Protein AF-Q16TH9-F1 (afdb_monomer_lite)

Foldseek 3Di:
DDDDDDDDDDDDDDDDDDDDDDDDDDDDDPDDCPQFLALVVLLVVLVCLQCVQAVLVVDPQPLLSVLLVVLCVPQASVLLSVLSSVGSDNVLQVVLCPCVSVQNNVLNVVLVVQLVVQVVDPPGDSNNSNDDPCSSVSSNVSSVSSSVSSVVSVVVVD

Structure (mmCIF, N/CA/C/O backbone):
data_AF-Q16TH9-F1
#
_entry.id   AF-Q16TH9-F1
#
loop_
_atom_site.group_PDB
_atom_site.id
_atom_site.type_symbol
_atom_site.label_atom_id
_atom_site.label_alt_id
_atom_site.label_comp_id
_atom_site.label_asym_id
_atom_site.label_entity_id
_atom_site.label_seq_id
_atom_site.pdbx_PDB_ins_code
_atom_site.Cartn_x
_atom_site.Cartn_y
_atom_site.Cartn_z
_atom_site.occupancy
_atom_site.B_iso_or_equiv
_atom_site.auth_seq_id
_atom_site.auth_comp_id
_atom_site.auth_asym_id
_atom_site.auth_atom_id
_atom_site.pdbx_PDB_model_num
ATOM 1 N N . MET A 1 1 ? 8.046 -56.139 -30.199 1.00 38.50 1 MET A N 1
ATOM 2 C CA . MET A 1 1 ? 8.907 -56.640 -29.102 1.00 38.50 1 MET A CA 1
ATOM 3 C C . MET A 1 1 ? 9.683 -55.427 -28.609 1.00 38.50 1 MET A C 1
ATOM 5 O O . MET A 1 1 ? 10.342 -54.821 -29.430 1.00 38.50 1 MET A O 1
ATOM 9 N N . ILE A 1 2 ? 9.534 -54.895 -27.402 1.00 40.72 2 ILE A N 1
ATOM 10 C CA . ILE A 1 2 ? 9.359 -55.510 -26.084 1.00 40.72 2 ILE A CA 1
ATOM 11 C C . ILE A 1 2 ? 8.095 -54.964 -25.410 1.00 40.72 2 ILE A C 1
ATOM 13 O O . ILE A 1 2 ? 7.789 -53.778 -25.476 1.00 40.72 2 ILE A O 1
ATOM 17 N N . VAL A 1 3 ? 7.368 -55.887 -24.792 1.00 34.59 3 VAL A N 1
ATOM 18 C CA . VAL A 1 3 ? 6.235 -55.664 -23.900 1.00 34.59 3 VAL A CA 1
ATOM 19 C C . VAL A 1 3 ? 6.816 -55.547 -22.493 1.00 34.59 3 VAL A C 1
ATOM 21 O O . VAL A 1 3 ? 7.505 -56.466 -22.060 1.00 34.59 3 VAL A O 1
ATOM 24 N N . VAL A 1 4 ? 6.537 -54.457 -21.779 1.00 44.91 4 VAL A N 1
ATOM 25 C CA . VAL A 1 4 ? 6.655 -54.429 -20.314 1.00 44.91 4 VAL A CA 1
ATOM 26 C C . VAL A 1 4 ? 5.263 -54.156 -19.763 1.00 44.91 4 VAL A C 1
ATOM 28 O O . VAL A 1 4 ? 4.810 -53.023 -19.643 1.00 44.91 4 VAL A O 1
ATOM 31 N N . VAL A 1 5 ? 4.562 -55.258 -19.526 1.00 43.78 5 VAL A N 1
ATOM 32 C CA . VAL A 1 5 ? 3.464 -55.378 -18.565 1.00 43.78 5 VAL A CA 1
ATOM 33 C C . VAL A 1 5 ? 4.105 -55.744 -17.226 1.00 43.78 5 VAL A C 1
ATOM 35 O O . VAL A 1 5 ? 5.133 -56.415 -17.257 1.00 43.78 5 VAL A O 1
ATOM 38 N N . LEU A 1 6 ? 3.484 -55.314 -16.117 1.00 42.53 6 LEU A N 1
ATOM 39 C CA . LEU A 1 6 ? 3.521 -55.825 -14.724 1.00 42.53 6 LEU A CA 1
ATOM 40 C C . LEU A 1 6 ? 3.507 -54.610 -13.764 1.00 42.53 6 LEU A C 1
ATOM 42 O O . LEU A 1 6 ? 4.314 -53.707 -13.934 1.00 42.53 6 LEU A O 1
ATOM 46 N N . THR A 1 7 ? 2.672 -54.454 -12.736 1.00 42.41 7 THR A N 1
ATOM 47 C CA . THR A 1 7 ? 1.488 -55.159 -12.218 1.00 42.41 7 THR A CA 1
ATOM 48 C C . THR A 1 7 ? 0.840 -54.200 -11.204 1.00 42.41 7 THR A C 1
ATOM 50 O O . THR A 1 7 ? 1.538 -53.428 -10.550 1.00 42.41 7 THR A O 1
ATOM 53 N N . LYS A 1 8 ? -0.488 -54.256 -11.052 1.00 40.69 8 LYS A N 1
ATOM 54 C CA . LYS A 1 8 ? -1.237 -53.713 -9.901 1.00 40.69 8 LYS A CA 1
ATOM 55 C C . LYS A 1 8 ? -0.731 -54.300 -8.570 1.00 40.69 8 LYS A C 1
ATOM 57 O O . LYS A 1 8 ? -0.232 -55.418 -8.585 1.00 40.69 8 LYS A O 1
ATOM 62 N N . VAL A 1 9 ? -1.013 -53.628 -7.446 1.00 39.06 9 VAL A N 1
ATOM 63 C CA . VAL A 1 9 ? -1.810 -54.157 -6.308 1.00 39.06 9 VAL A CA 1
ATOM 64 C C . VAL A 1 9 ? -2.024 -53.048 -5.256 1.00 39.06 9 VAL A C 1
ATOM 66 O O . VAL A 1 9 ? -1.120 -52.272 -4.960 1.00 39.06 9 VAL A O 1
ATOM 69 N N . ALA A 1 10 ? -3.269 -52.959 -4.779 1.00 35.88 10 ALA A N 1
ATOM 70 C CA . ALA A 1 10 ? -3.779 -52.127 -3.683 1.00 35.88 10 ALA A CA 1
ATOM 71 C C . ALA A 1 10 ? -3.408 -52.771 -2.311 1.00 35.88 10 ALA A C 1
ATOM 73 O O . ALA A 1 10 ? -2.876 -53.869 -2.311 1.00 35.88 10 ALA A O 1
ATOM 74 N N . GLU A 1 11 ? -3.556 -52.233 -1.096 1.00 37.28 11 GLU A N 1
ATOM 75 C CA . GLU A 1 11 ? -4.718 -51.650 -0.409 1.00 37.28 11 GLU A CA 1
ATOM 76 C C . GLU A 1 11 ? -4.320 -51.431 1.089 1.00 37.28 11 GLU A C 1
ATOM 78 O O . GLU A 1 11 ? -3.543 -52.228 1.613 1.00 37.28 11 GLU A O 1
ATOM 83 N N . THR A 1 12 ? -4.908 -50.411 1.750 1.00 32.38 12 THR A N 1
ATOM 84 C CA . THR A 1 12 ? -5.371 -50.350 3.180 1.00 32.38 12 THR A CA 1
ATOM 85 C C . THR A 1 12 ? -4.291 -50.327 4.305 1.00 32.38 12 THR A C 1
ATOM 87 O O . THR A 1 12 ? -3.344 -51.094 4.293 1.00 32.38 12 THR A O 1
ATOM 90 N N . THR A 1 13 ? -4.302 -49.490 5.363 1.00 32.00 13 THR A N 1
ATOM 91 C CA . THR A 1 13 ? -5.391 -49.136 6.303 1.00 32.00 13 THR A CA 1
ATOM 92 C C . THR A 1 13 ? -4.978 -47.950 7.215 1.00 32.00 13 THR A C 1
ATOM 94 O O . THR A 1 13 ? -3.933 -47.998 7.854 1.00 32.00 13 THR A O 1
ATOM 97 N N . THR A 1 14 ? -5.812 -46.904 7.226 1.00 30.89 14 THR A N 1
ATOM 98 C CA . THR A 1 14 ? -6.442 -46.177 8.360 1.00 30.89 14 THR A CA 1
ATOM 99 C C . THR A 1 14 ? -5.646 -45.728 9.604 1.00 30.89 14 THR A C 1
ATOM 101 O O . THR A 1 14 ? -5.132 -46.540 10.363 1.00 30.89 14 THR A O 1
ATOM 104 N N . ASN A 1 15 ? -5.743 -44.425 9.917 1.00 36.44 15 ASN A N 1
ATOM 105 C CA . ASN A 1 15 ? -6.281 -43.965 11.205 1.00 36.44 15 ASN A CA 1
ATOM 106 C C . ASN A 1 15 ? -7.042 -42.632 11.047 1.00 36.44 15 ASN A C 1
ATOM 108 O O . ASN A 1 15 ? -6.623 -41.726 10.332 1.00 36.44 15 ASN A O 1
ATOM 112 N N . GLU A 1 16 ? -8.208 -42.613 11.685 1.00 36.53 16 GLU A N 1
ATOM 113 C CA . GLU A 1 16 ? -9.330 -41.667 11.669 1.00 36.53 16 GLU A CA 1
ATOM 114 C C . GLU A 1 16 ? -8.912 -40.285 12.241 1.00 36.53 16 GLU A C 1
ATOM 116 O O . GLU A 1 16 ? -7.955 -40.198 13.002 1.00 36.53 16 GLU A O 1
ATOM 121 N N . ALA A 1 17 ? -9.522 -39.137 11.919 1.00 34.69 17 ALA A N 1
ATOM 122 C CA . ALA A 1 17 ? -10.918 -38.829 12.192 1.00 34.69 17 ALA A CA 1
ATOM 123 C C . ALA A 1 17 ? -11.397 -37.519 11.505 1.00 34.69 17 ALA A C 1
ATOM 125 O O . ALA A 1 17 ? -10.732 -36.487 11.555 1.00 34.69 17 ALA A O 1
ATOM 126 N N . THR A 1 18 ? -12.617 -37.606 10.964 1.00 33.09 18 THR A N 1
ATOM 127 C CA . THR A 1 18 ? -13.699 -36.597 10.972 1.00 33.09 18 THR A CA 1
ATOM 128 C C . THR A 1 18 ? -13.608 -35.340 10.092 1.00 33.09 18 THR A C 1
ATOM 130 O O . THR A 1 18 ? -12.947 -34.364 10.432 1.00 33.09 18 THR A O 1
ATOM 133 N N . GLY A 1 19 ? -14.479 -35.295 9.071 1.00 29.48 19 GLY A N 1
ATOM 134 C CA . GLY A 1 19 ? -15.199 -34.062 8.717 1.00 29.48 19 GLY A CA 1
ATOM 135 C C . GLY A 1 19 ? -15.320 -33.732 7.229 1.00 29.48 19 GLY A C 1
ATOM 136 O O . GLY A 1 19 ? -14.673 -32.808 6.752 1.00 29.48 19 GLY A O 1
ATOM 137 N N . GLU A 1 20 ? -16.191 -34.448 6.519 1.00 34.28 20 GLU A N 1
ATOM 138 C CA . GLU A 1 20 ? -16.837 -34.021 5.266 1.00 34.28 20 GLU A CA 1
ATOM 139 C C . GLU A 1 20 ? -17.411 -32.600 5.382 1.00 34.28 20 GLU A C 1
ATOM 141 O O . GLU A 1 20 ? -18.148 -32.385 6.335 1.00 34.28 20 GLU A O 1
ATOM 146 N N . ILE A 1 21 ? -17.163 -31.696 4.411 1.00 35.25 21 ILE A N 1
ATOM 147 C CA . ILE A 1 21 ? -18.199 -30.795 3.849 1.00 35.25 21 ILE A CA 1
ATOM 148 C C . ILE A 1 21 ? -17.873 -30.433 2.382 1.00 35.25 21 ILE A C 1
ATOM 150 O O . ILE A 1 21 ? -17.065 -29.558 2.077 1.00 35.25 21 ILE A O 1
ATOM 154 N N . THR A 1 22 ? -18.520 -31.169 1.483 1.00 27.47 22 THR A N 1
ATOM 155 C CA . THR A 1 22 ? -19.328 -30.728 0.331 1.00 27.47 22 THR A CA 1
ATOM 156 C C . THR A 1 22 ? -19.045 -29.356 -0.297 1.00 27.47 22 THR A C 1
ATOM 158 O O . THR A 1 22 ? -19.304 -28.297 0.271 1.00 27.47 22 THR A O 1
ATOM 161 N N . THR A 1 23 ? -18.634 -29.401 -1.567 1.00 38.88 23 THR A N 1
ATOM 162 C CA . THR A 1 23 ? -18.699 -28.279 -2.510 1.00 38.88 23 THR A CA 1
ATOM 163 C C . THR A 1 23 ? -20.153 -28.068 -2.933 1.00 38.88 23 THR A C 1
ATOM 165 O O . THR A 1 23 ? -20.703 -28.901 -3.648 1.00 38.88 23 THR A O 1
ATOM 168 N N . THR A 1 24 ? -20.756 -26.946 -2.539 1.00 30.48 24 THR A N 1
ATOM 169 C CA . THR A 1 24 ? -22.021 -26.474 -3.119 1.00 30.48 24 THR A CA 1
ATOM 170 C C . THR A 1 24 ? -21.819 -25.067 -3.656 1.00 30.48 24 THR A C 1
ATOM 172 O O . THR A 1 24 ? -21.541 -24.129 -2.912 1.00 30.48 24 THR A O 1
ATOM 175 N N . ALA A 1 25 ? -21.958 -24.938 -4.973 1.00 46.78 25 ALA A N 1
ATOM 176 C CA . ALA A 1 25 ? -22.148 -23.666 -5.642 1.00 46.78 25 ALA A CA 1
ATOM 177 C C . ALA A 1 25 ? -23.474 -23.051 -5.171 1.00 46.78 25 ALA A C 1
ATOM 179 O O . ALA A 1 25 ? -24.532 -23.649 -5.354 1.00 46.78 25 ALA A O 1
ATOM 180 N N . ALA A 1 26 ? -23.418 -21.855 -4.591 1.00 32.41 26 ALA A N 1
ATOM 181 C CA . ALA A 1 26 ? -24.591 -21.029 -4.349 1.00 32.41 26 ALA A CA 1
ATOM 182 C C . ALA A 1 26 ? -24.362 -19.668 -5.009 1.00 32.41 26 ALA A C 1
ATOM 184 O O . ALA A 1 26 ? -23.529 -18.869 -4.586 1.00 32.41 26 ALA A O 1
ATOM 185 N N . SER A 1 27 ? -25.084 -19.441 -6.105 1.00 42.34 27 SER A N 1
ATOM 186 C CA . SER A 1 27 ? -25.354 -18.104 -6.613 1.00 42.34 27 SER A CA 1
ATOM 187 C C . SER A 1 27 ? -26.217 -17.378 -5.588 1.00 42.34 27 SER A C 1
ATOM 189 O O . SER A 1 27 ? -27.354 -17.783 -5.370 1.00 42.34 27 SER A O 1
ATOM 191 N N . GLU A 1 28 ? -25.719 -16.296 -4.995 1.00 30.38 28 GLU A N 1
ATOM 192 C CA . GLU A 1 28 ? -26.539 -15.440 -4.138 1.00 30.38 28 GLU A CA 1
ATOM 193 C C . GLU A 1 28 ? -26.430 -13.972 -4.550 1.00 30.38 28 GLU A C 1
ATOM 195 O O . GLU A 1 28 ? -25.354 -13.398 -4.728 1.00 30.38 28 GLU A O 1
ATOM 200 N N . LYS A 1 29 ? -27.618 -13.402 -4.763 1.00 28.83 29 LYS A N 1
ATOM 201 C CA . LYS A 1 29 ? -27.895 -11.993 -5.032 1.00 28.83 29 LYS A CA 1
ATOM 202 C C . LYS A 1 29 ? -27.375 -11.104 -3.891 1.00 28.83 29 LYS A C 1
ATOM 204 O O . LYS A 1 29 ? -27.336 -11.543 -2.745 1.00 28.83 29 LYS A O 1
ATOM 209 N N . PRO A 1 30 ? -27.076 -9.822 -4.164 1.00 35.03 30 PRO A N 1
ATOM 210 C CA . PRO A 1 30 ? -26.699 -8.871 -3.131 1.00 35.03 30 PRO A CA 1
ATOM 211 C C . PRO A 1 30 ? -27.949 -8.453 -2.351 1.00 35.03 30 PRO A C 1
ATOM 213 O O . PRO A 1 30 ? -28.696 -7.568 -2.761 1.00 35.03 30 PRO A O 1
ATOM 216 N N . GLY A 1 31 ? -28.187 -9.116 -1.228 1.00 34.66 31 GLY A N 1
ATOM 217 C CA . GLY A 1 31 ? -29.251 -8.772 -0.303 1.00 34.66 31 GLY A CA 1
ATOM 218 C C . GLY A 1 31 ? -29.057 -9.512 1.006 1.00 34.66 31 GLY A C 1
ATOM 219 O O . GLY A 1 31 ? -29.388 -10.683 1.090 1.00 34.66 31 GLY A O 1
ATOM 220 N N . GLU A 1 32 ? -28.494 -8.788 1.977 1.00 27.02 32 GLU A N 1
ATOM 221 C CA . GLU A 1 32 ? -28.729 -8.865 3.426 1.00 27.02 32 GLU A CA 1
ATOM 222 C C . GLU A 1 32 ? -27.414 -8.847 4.218 1.00 27.02 32 GLU A C 1
ATOM 224 O O . GLU A 1 32 ? -26.682 -9.827 4.342 1.00 27.02 32 GLU A O 1
ATOM 229 N N . CYS A 1 33 ? -27.106 -7.670 4.767 1.00 35.41 33 CYS A N 1
ATOM 230 C CA . CYS A 1 33 ? -26.025 -7.438 5.719 1.00 35.41 33 CYS A CA 1
ATOM 231 C C . CYS A 1 33 ? -26.333 -8.114 7.070 1.00 35.41 33 CYS A C 1
ATOM 233 O O . CYS A 1 33 ? -26.463 -7.436 8.087 1.00 35.41 33 CYS A O 1
ATOM 235 N N . SER A 1 34 ? -26.411 -9.443 7.118 1.00 34.94 34 SER A N 1
ATOM 236 C CA . SER A 1 34 ? -26.385 -10.213 8.368 1.00 34.94 34 SER A CA 1
ATOM 237 C C . SER A 1 34 ? -24.926 -10.392 8.816 1.00 34.94 34 SER A C 1
ATOM 239 O O . SER A 1 34 ? -24.318 -11.460 8.779 1.00 34.94 34 SER A O 1
ATOM 241 N N . GLY A 1 35 ? -24.296 -9.268 9.165 1.00 42.06 35 GLY A N 1
ATOM 242 C CA . GLY A 1 35 ? -22.869 -9.201 9.459 1.00 42.06 35 GLY A CA 1
ATOM 243 C C . GLY A 1 35 ? -22.505 -9.956 10.734 1.00 42.06 35 GLY A C 1
ATOM 244 O O . GLY A 1 35 ? -22.566 -9.391 11.824 1.00 42.06 35 GLY A O 1
ATOM 245 N N . LYS A 1 36 ? -22.029 -11.200 10.611 1.00 44.94 36 LYS A N 1
ATOM 246 C CA . LYS A 1 36 ? -21.189 -11.793 11.657 1.00 44.94 36 LYS A CA 1
ATOM 247 C C . LYS A 1 36 ? -19.997 -10.859 11.861 1.00 44.94 36 LYS A C 1
ATOM 249 O O . LYS A 1 36 ? -19.265 -10.566 10.916 1.00 44.94 36 LYS A O 1
ATOM 254 N N . HIS A 1 37 ? -19.840 -10.366 13.085 1.00 59.22 37 HIS A N 1
ATOM 255 C CA . HIS A 1 37 ? -18.656 -9.645 13.533 1.00 59.22 37 HIS A CA 1
ATOM 256 C C . HIS A 1 37 ? -17.440 -10.569 13.410 1.00 59.22 37 HIS A C 1
ATOM 258 O O . HIS A 1 37 ? -17.098 -11.302 14.336 1.00 59.22 37 HIS A O 1
ATOM 264 N N . ASP A 1 38 ? -16.831 -10.575 12.231 1.00 73.00 38 ASP A N 1
ATOM 265 C CA . ASP A 1 38 ? -15.773 -11.493 11.849 1.00 73.00 38 ASP A CA 1
ATOM 266 C C . ASP A 1 38 ? -14.515 -10.704 11.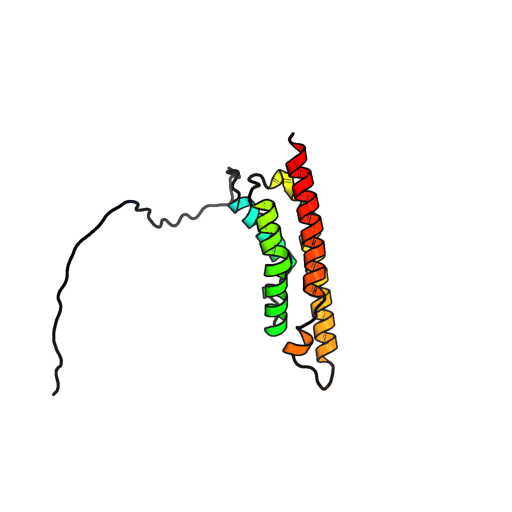492 1.00 73.00 38 ASP A C 1
ATOM 268 O O . ASP A 1 38 ? -14.521 -9.808 10.645 1.00 73.00 38 ASP A O 1
ATOM 272 N N . ARG A 1 39 ? -13.411 -11.072 12.142 1.00 75.94 39 ARG A N 1
ATOM 273 C CA . ARG A 1 39 ? -12.091 -10.479 11.919 1.00 75.94 39 ARG A CA 1
ATOM 274 C C . ARG A 1 39 ? -11.661 -10.643 10.464 1.00 75.94 39 ARG A C 1
ATOM 276 O O . ARG A 1 39 ? -11.088 -9.720 9.890 1.00 75.94 39 ARG A O 1
ATOM 283 N N . ARG A 1 40 ? -12.008 -11.775 9.837 1.00 77.25 40 ARG A N 1
ATOM 284 C CA . ARG A 1 40 ? -11.717 -12.022 8.420 1.00 77.25 40 ARG A CA 1
ATOM 285 C C . ARG A 1 40 ? -12.462 -11.038 7.522 1.00 77.25 40 ARG A C 1
ATOM 287 O O . ARG A 1 40 ? -11.864 -10.479 6.609 1.00 77.25 40 ARG A O 1
ATOM 294 N N . SER A 1 41 ?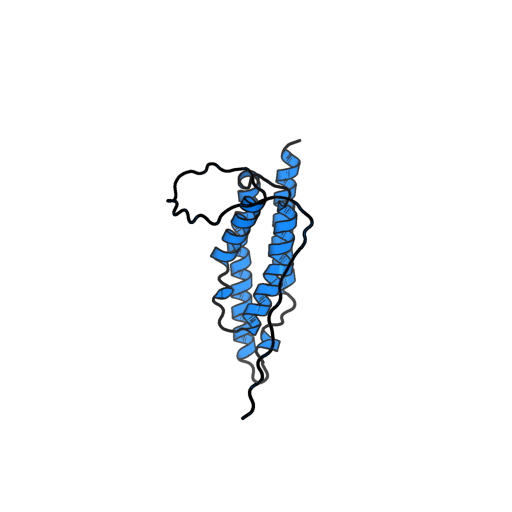 -13.733 -10.769 7.823 1.00 82.19 41 SER A N 1
ATOM 295 C CA . SER A 1 41 ? -14.537 -9.762 7.120 1.00 82.19 41 SER A CA 1
ATOM 296 C C . SER A 1 41 ? -13.948 -8.350 7.255 1.00 82.19 41 SER A C 1
ATOM 298 O O . SER A 1 41 ? -13.834 -7.635 6.257 1.00 82.19 41 SER A O 1
ATOM 300 N N . THR A 1 42 ? -13.489 -7.960 8.453 1.00 78.69 42 THR A N 1
ATOM 301 C CA . THR A 1 42 ? -12.794 -6.677 8.677 1.00 78.69 42 THR A CA 1
ATOM 302 C C . THR A 1 42 ? -11.519 -6.568 7.832 1.00 78.69 42 THR A C 1
ATOM 304 O O . THR A 1 42 ? -11.347 -5.576 7.122 1.00 78.69 42 THR A O 1
ATOM 307 N N . CYS A 1 43 ? -10.650 -7.585 7.854 1.00 78.19 43 CYS A N 1
ATOM 308 C CA . CYS A 1 43 ? -9.419 -7.598 7.055 1.00 78.19 43 CYS A CA 1
ATOM 309 C C . CYS A 1 43 ? -9.704 -7.541 5.547 1.00 78.19 43 CYS A C 1
ATOM 311 O O . CYS A 1 43 ? -9.049 -6.790 4.824 1.00 78.19 43 CYS A O 1
ATOM 313 N N . ASN A 1 44 ? -10.715 -8.275 5.072 1.00 84.75 44 ASN A N 1
ATOM 314 C CA . ASN A 1 44 ? -11.111 -8.265 3.663 1.00 84.75 44 ASN A CA 1
ATOM 315 C C . ASN A 1 44 ? -11.579 -6.875 3.208 1.00 84.75 44 ASN A C 1
ATOM 317 O O . ASN A 1 44 ? -11.136 -6.410 2.161 1.00 84.75 44 ASN A O 1
ATOM 321 N N . LYS A 1 45 ? -12.393 -6.175 4.012 1.00 86.00 45 LYS A N 1
ATOM 322 C CA . LYS A 1 45 ? -12.840 -4.804 3.700 1.00 86.00 45 LYS A CA 1
ATOM 323 C C . LYS A 1 45 ? -11.679 -3.818 3.597 1.00 86.00 45 LYS A C 1
ATOM 325 O O . LYS A 1 45 ? -11.660 -2.982 2.698 1.00 86.00 45 LYS A O 1
ATOM 330 N N . VAL A 1 46 ? -10.698 -3.909 4.495 1.00 83.94 46 VAL A N 1
ATOM 331 C CA . VAL A 1 46 ? -9.508 -3.044 4.438 1.00 83.94 46 VAL A CA 1
ATOM 332 C C . VAL A 1 46 ? -8.677 -3.320 3.186 1.00 83.94 46 VAL A C 1
ATOM 334 O O . VAL A 1 46 ? -8.289 -2.378 2.494 1.00 83.94 46 VAL A O 1
ATOM 337 N N . ASN A 1 47 ? -8.478 -4.592 2.840 1.00 82.06 47 ASN A N 1
ATOM 338 C CA . ASN A 1 47 ? -7.783 -4.972 1.610 1.00 82.06 47 ASN A CA 1
ATOM 339 C C . ASN A 1 47 ? -8.523 -4.503 0.349 1.00 82.06 47 ASN A C 1
ATOM 341 O O . ASN A 1 47 ? -7.884 -4.030 -0.590 1.00 82.06 47 ASN A O 1
ATOM 345 N N . GLU A 1 48 ? -9.854 -4.575 0.327 1.00 85.12 48 GLU A N 1
ATOM 346 C CA . GLU A 1 48 ? -10.665 -4.065 -0.782 1.00 85.12 48 GLU A CA 1
ATOM 347 C C . GLU A 1 48 ? -10.476 -2.551 -0.968 1.00 85.12 48 GLU A C 1
ATOM 349 O O . GLU A 1 48 ? -10.222 -2.093 -2.083 1.00 85.12 48 GLU A O 1
ATOM 354 N N . MET A 1 49 ? -10.505 -1.774 0.122 1.00 83.44 49 MET A N 1
ATOM 355 C CA . MET A 1 49 ? -10.261 -0.326 0.075 1.00 83.44 49 MET A CA 1
ATOM 356 C C . MET A 1 49 ? -8.852 0.023 -0.421 1.00 83.44 49 MET A C 1
ATOM 358 O O . MET A 1 49 ? -8.687 1.000 -1.156 1.00 83.44 49 MET A O 1
ATOM 362 N N . LEU A 1 50 ? -7.840 -0.761 -0.037 1.00 79.62 50 LEU A N 1
ATOM 363 C CA . LEU A 1 50 ? -6.472 -0.598 -0.534 1.00 79.62 50 LEU A CA 1
ATOM 364 C C . LEU A 1 50 ? -6.380 -0.906 -2.029 1.00 79.62 50 LEU A C 1
ATOM 366 O O . LEU A 1 50 ? -5.803 -0.128 -2.785 1.00 79.62 50 LEU A O 1
ATOM 370 N N . ASN A 1 51 ? -6.966 -2.012 -2.477 1.00 80.31 51 ASN A N 1
ATOM 371 C CA . ASN A 1 51 ? -6.851 -2.450 -3.866 1.00 80.31 51 ASN A CA 1
ATOM 372 C C . ASN A 1 51 ? -7.626 -1.545 -4.829 1.00 80.31 51 ASN A C 1
ATOM 374 O O . ASN A 1 51 ? -7.109 -1.215 -5.895 1.00 80.31 51 ASN A O 1
ATOM 378 N N . LYS A 1 52 ? -8.822 -1.087 -4.438 1.00 80.00 52 LYS A N 1
ATOM 379 C CA . LYS A 1 52 ? -9.687 -0.244 -5.277 1.00 80.00 52 LYS A CA 1
ATOM 380 C C . LYS A 1 52 ? -9.042 1.084 -5.682 1.00 80.00 52 LYS A C 1
ATOM 382 O O . LYS A 1 52 ? -9.360 1.610 -6.740 1.00 80.00 52 LYS A O 1
ATOM 387 N N . ASN A 1 53 ? -8.172 1.636 -4.838 1.00 74.75 53 ASN A N 1
ATOM 388 C CA . ASN A 1 53 ? -7.648 2.991 -5.022 1.00 74.75 53 ASN A CA 1
ATOM 389 C C . ASN A 1 53 ? -6.227 3.043 -5.593 1.00 74.75 53 ASN A C 1
ATOM 391 O O . ASN A 1 53 ? -5.781 4.115 -5.995 1.00 74.75 53 ASN A O 1
ATOM 395 N N . THR A 1 54 ? -5.504 1.923 -5.597 1.00 76.94 54 THR A N 1
ATOM 396 C CA . THR A 1 54 ? -4.053 1.925 -5.842 1.00 76.94 54 THR A CA 1
ATOM 397 C C . THR A 1 54 ? -3.660 1.394 -7.208 1.00 76.94 54 THR A C 1
ATOM 399 O O . THR A 1 54 ? -2.620 1.801 -7.711 1.00 76.94 54 THR A O 1
ATOM 402 N N . ASP A 1 55 ? -4.473 0.522 -7.816 1.00 81.94 55 ASP A N 1
ATOM 403 C CA . ASP A 1 55 ? -4.301 0.034 -9.192 1.00 81.94 55 ASP A CA 1
ATOM 404 C C . ASP A 1 55 ? -2.881 -0.470 -9.545 1.00 81.94 55 ASP A C 1
ATOM 406 O O . ASP A 1 55 ? -2.527 -0.559 -10.716 1.00 81.94 55 ASP A O 1
ATOM 410 N N . VAL A 1 56 ? -2.072 -0.882 -8.557 1.00 86.88 56 VAL A N 1
ATOM 411 C CA . VAL A 1 56 ? -0.679 -1.337 -8.771 1.00 86.88 56 VAL A CA 1
ATOM 412 C C . VAL A 1 56 ? -0.600 -2.511 -9.751 1.00 86.88 56 VAL A C 1
ATOM 414 O O . VAL A 1 56 ? 0.329 -2.601 -10.549 1.00 86.88 56 VAL A O 1
ATOM 417 N N . HIS A 1 57 ? -1.627 -3.362 -9.774 1.00 85.44 57 HIS A N 1
ATOM 418 C CA . HIS A 1 57 ? -1.754 -4.469 -10.724 1.00 85.44 57 HIS A CA 1
ATOM 419 C C . HIS A 1 57 ? -1.808 -4.025 -12.200 1.00 85.44 57 HIS A C 1
ATOM 421 O O . HIS A 1 57 ? -1.474 -4.824 -13.074 1.00 85.44 57 HIS A O 1
ATOM 427 N N . LYS A 1 58 ? -2.195 -2.772 -12.482 1.00 89.69 58 LYS A N 1
ATOM 428 C CA . LYS A 1 58 ? -2.256 -2.180 -13.830 1.00 89.69 58 LYS A CA 1
ATOM 429 C C . LYS A 1 58 ? -0.928 -1.565 -14.285 1.00 89.69 58 LYS A C 1
ATOM 431 O O . LYS A 1 58 ? -0.863 -1.023 -15.380 1.00 89.69 58 LYS A O 1
ATOM 436 N N . ILE A 1 59 ? 0.116 -1.598 -13.457 1.00 91.00 59 ILE A N 1
ATOM 437 C CA . ILE A 1 59 ? 1.434 -1.074 -13.828 1.00 91.00 59 ILE A CA 1
ATOM 438 C C . ILE A 1 59 ? 2.126 -2.069 -14.765 1.00 91.00 59 ILE A C 1
ATOM 440 O O . ILE A 1 59 ? 2.400 -3.207 -14.379 1.00 91.00 59 ILE A O 1
ATOM 444 N N . ASP A 1 60 ? 2.446 -1.616 -15.979 1.00 92.94 60 ASP A N 1
ATOM 445 C CA . ASP A 1 60 ? 3.029 -2.456 -17.035 1.00 92.94 60 ASP A CA 1
ATOM 446 C C . ASP A 1 60 ? 4.449 -2.933 -16.711 1.00 92.94 60 ASP A C 1
ATOM 448 O O . ASP A 1 60 ? 4.833 -4.064 -17.016 1.00 92.94 60 ASP A O 1
ATOM 452 N N . ASN A 1 61 ? 5.261 -2.073 -16.089 1.00 94.56 61 ASN A N 1
ATOM 453 C CA . ASN A 1 61 ? 6.643 -2.417 -15.796 1.00 94.56 61 ASN A CA 1
ATOM 454 C C . ASN A 1 61 ? 6.732 -3.399 -14.621 1.00 94.56 61 ASN A C 1
ATOM 456 O O . ASN A 1 61 ? 6.448 -3.037 -13.479 1.00 94.56 61 ASN A O 1
ATOM 460 N N . ALA A 1 62 ? 7.185 -4.626 -14.890 1.00 94.44 62 ALA A N 1
ATOM 461 C CA . ALA A 1 62 ? 7.251 -5.685 -13.886 1.00 94.44 62 ALA A CA 1
ATOM 462 C C . ALA A 1 62 ? 8.147 -5.335 -12.685 1.00 94.44 62 ALA A C 1
ATOM 464 O O . ALA A 1 62 ? 7.769 -5.638 -11.558 1.00 94.44 62 ALA A O 1
ATOM 465 N N . PHE A 1 63 ? 9.286 -4.660 -12.894 1.00 93.69 63 PHE A N 1
ATOM 466 C CA . PHE A 1 63 ? 10.172 -4.261 -11.793 1.00 93.69 63 PHE A CA 1
ATOM 467 C C . PHE A 1 63 ? 9.497 -3.244 -10.876 1.00 93.69 63 PHE A C 1
ATOM 469 O O . PHE A 1 63 ? 9.504 -3.419 -9.657 1.00 93.69 63 PHE A O 1
ATOM 476 N N . LEU A 1 64 ? 8.871 -2.218 -11.458 1.00 94.19 64 LEU A N 1
ATOM 477 C CA . LEU A 1 64 ? 8.160 -1.199 -10.695 1.00 94.19 64 LEU A CA 1
ATOM 478 C C . LEU A 1 64 ? 6.948 -1.792 -9.970 1.00 94.1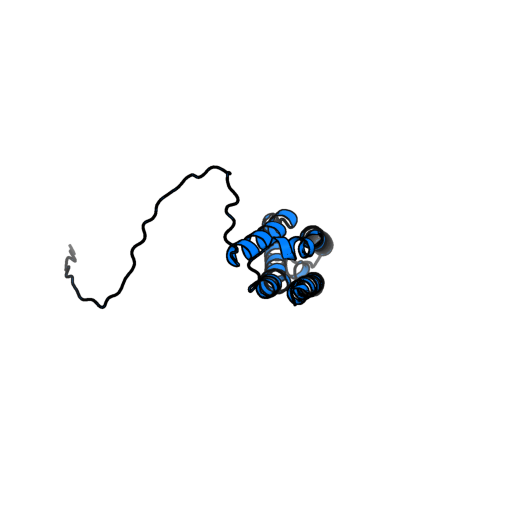9 64 LEU A C 1
ATOM 480 O O . LEU A 1 64 ? 6.745 -1.511 -8.790 1.00 94.19 64 LEU A O 1
ATOM 484 N N . ARG A 1 65 ? 6.171 -2.637 -10.656 1.00 94.69 65 ARG A N 1
ATOM 485 C CA . ARG A 1 65 ? 5.016 -3.327 -10.076 1.00 94.69 65 ARG A CA 1
ATOM 486 C C . ARG A 1 65 ? 5.431 -4.187 -8.886 1.00 94.69 65 ARG A C 1
ATOM 488 O O . ARG A 1 65 ? 4.903 -3.997 -7.799 1.00 94.69 65 ARG A O 1
ATOM 495 N N . THR A 1 66 ? 6.419 -5.067 -9.060 1.00 94.19 66 THR A N 1
ATOM 496 C CA . THR A 1 66 ? 6.929 -5.922 -7.978 1.00 94.19 66 THR A CA 1
ATOM 497 C C . THR A 1 66 ? 7.502 -5.098 -6.828 1.00 94.19 66 THR A C 1
ATOM 499 O O . THR A 1 66 ? 7.257 -5.419 -5.668 1.00 94.19 66 THR A O 1
ATOM 502 N N . PHE A 1 67 ? 8.228 -4.015 -7.120 1.00 94.50 67 PHE A N 1
ATOM 503 C CA . PHE A 1 67 ? 8.724 -3.105 -6.092 1.00 94.50 67 PHE A CA 1
ATOM 504 C C . PHE A 1 67 ? 7.576 -2.503 -5.267 1.00 94.50 67 PHE A C 1
ATOM 506 O O . PHE A 1 67 ? 7.618 -2.554 -4.037 1.00 94.50 67 PHE A O 1
ATOM 513 N N . LEU A 1 68 ? 6.545 -1.962 -5.920 1.00 93.81 68 LEU A N 1
ATOM 514 C CA . LEU A 1 68 ? 5.400 -1.352 -5.244 1.00 93.81 68 LEU A CA 1
ATOM 515 C C . LEU A 1 68 ? 4.578 -2.378 -4.466 1.00 93.81 68 LEU A C 1
ATOM 517 O O . LEU A 1 68 ? 4.226 -2.110 -3.321 1.00 93.81 68 LEU A O 1
ATOM 521 N N . ASP A 1 69 ? 4.323 -3.556 -5.037 1.00 92.25 69 ASP A N 1
ATOM 522 C CA . ASP A 1 69 ? 3.592 -4.628 -4.358 1.00 92.25 69 ASP A CA 1
ATOM 523 C C . ASP A 1 69 ? 4.330 -5.114 -3.108 1.00 92.25 69 ASP A C 1
ATOM 525 O O . ASP A 1 69 ? 3.711 -5.248 -2.052 1.00 92.25 69 ASP A O 1
ATOM 529 N N . ASN A 1 70 ? 5.651 -5.305 -3.185 1.00 93.00 70 ASN A N 1
ATOM 530 C CA . ASN A 1 70 ? 6.458 -5.692 -2.028 1.00 93.00 70 ASN A CA 1
ATOM 531 C C . ASN A 1 70 ? 6.424 -4.619 -0.935 1.00 93.00 70 ASN A C 1
ATOM 533 O O . ASN A 1 70 ? 6.249 -4.941 0.239 1.00 93.00 70 ASN A O 1
ATOM 537 N N . ASN A 1 71 ? 6.547 -3.343 -1.310 1.00 94.44 71 ASN A N 1
ATOM 538 C CA . ASN A 1 71 ? 6.489 -2.250 -0.343 1.00 94.44 71 ASN A CA 1
ATOM 539 C C . ASN A 1 71 ? 5.093 -2.132 0.290 1.00 94.44 71 ASN A C 1
ATOM 541 O O . ASN A 1 71 ? 4.983 -2.029 1.509 1.00 94.44 71 ASN A O 1
ATOM 545 N N . LEU A 1 72 ? 4.021 -2.220 -0.504 1.00 91.94 72 LEU A N 1
ATOM 546 C CA . LEU A 1 72 ? 2.648 -2.239 0.005 1.00 91.94 72 LEU A CA 1
ATOM 547 C C . LEU A 1 72 ? 2.410 -3.414 0.946 1.00 91.94 72 LEU A C 1
ATOM 549 O O . LEU A 1 72 ? 1.745 -3.251 1.967 1.00 91.94 72 LEU A O 1
ATOM 553 N N . GLN A 1 73 ? 2.926 -4.595 0.614 1.00 91.25 73 GLN A N 1
ATOM 554 C CA . GLN A 1 73 ? 2.743 -5.780 1.436 1.00 91.25 73 GLN A CA 1
ATOM 555 C C . GLN A 1 73 ? 3.453 -5.634 2.785 1.00 91.25 73 GLN A C 1
ATOM 557 O O . GLN A 1 73 ? 2.809 -5.781 3.826 1.00 91.25 73 GLN A O 1
ATOM 562 N N . SER A 1 74 ? 4.747 -5.306 2.762 1.00 94.00 74 SER A N 1
ATOM 563 C CA . SER A 1 74 ? 5.608 -5.288 3.949 1.00 94.00 74 SER A CA 1
ATOM 564 C C . SER A 1 74 ? 5.356 -4.094 4.867 1.00 94.00 74 SER A C 1
ATOM 566 O O . SER A 1 74 ? 5.391 -4.254 6.084 1.00 94.00 74 SER A O 1
ATOM 568 N N . HIS A 1 75 ? 5.076 -2.916 4.305 1.00 94.75 75 HIS A N 1
ATOM 569 C CA . HIS A 1 75 ? 4.985 -1.672 5.077 1.00 94.75 75 HIS A CA 1
ATOM 570 C C . HIS A 1 75 ? 3.552 -1.239 5.376 1.00 94.75 75 HIS A C 1
ATOM 572 O O . HIS A 1 75 ? 3.346 -0.443 6.288 1.00 94.75 75 HIS A O 1
ATOM 578 N N . LEU A 1 76 ? 2.551 -1.759 4.653 1.00 92.00 76 LEU A N 1
ATOM 579 C CA . LEU A 1 76 ? 1.156 -1.336 4.809 1.00 92.00 76 LEU A CA 1
ATOM 580 C C . LEU A 1 76 ? 0.194 -2.487 5.096 1.00 92.00 76 LEU A C 1
ATOM 582 O O . LEU A 1 76 ? -0.371 -2.549 6.184 1.00 92.00 76 LEU A O 1
ATOM 586 N N . ARG A 1 77 ? 0.003 -3.417 4.155 1.00 89.88 77 ARG A N 1
ATOM 587 C CA . ARG A 1 77 ? -1.034 -4.459 4.246 1.00 89.88 77 ARG A CA 1
ATOM 588 C C . ARG A 1 77 ? -0.837 -5.364 5.460 1.00 89.88 77 ARG A C 1
ATOM 590 O O . ARG A 1 77 ? -1.775 -5.513 6.239 1.00 89.88 77 ARG A O 1
ATOM 597 N N . VAL A 1 78 ? 0.357 -5.938 5.642 1.00 89.88 78 VAL A N 1
ATOM 598 C CA . VAL A 1 78 ? 0.636 -6.828 6.785 1.00 89.88 78 VAL A CA 1
ATOM 599 C C . VAL A 1 78 ? 0.559 -6.059 8.112 1.00 89.88 78 VAL A C 1
ATOM 601 O O . VAL A 1 78 ? -0.254 -6.439 8.955 1.00 89.88 78 VAL A O 1
ATOM 604 N N . PRO A 1 79 ? 1.264 -4.923 8.292 1.00 92.00 79 PRO A N 1
ATOM 605 C CA . PRO A 1 79 ? 1.191 -4.173 9.545 1.00 92.00 79 PRO A CA 1
ATOM 606 C C . PRO A 1 79 ? -0.208 -3.662 9.914 1.00 92.00 79 PRO A C 1
ATOM 608 O O . PRO A 1 79 ? -0.534 -3.575 11.100 1.00 92.00 79 PRO A O 1
ATOM 611 N N . VAL A 1 80 ? -1.024 -3.281 8.925 1.00 91.25 80 VAL A N 1
ATOM 612 C CA . VAL A 1 80 ? -2.413 -2.864 9.152 1.00 91.25 80 VAL A CA 1
ATOM 613 C C . VAL A 1 80 ? -3.273 -4.062 9.533 1.00 91.25 80 VAL A C 1
ATOM 615 O O . VAL A 1 80 ? -4.026 -3.952 10.497 1.00 91.25 80 VAL A O 1
ATOM 618 N N . ALA A 1 81 ? -3.146 -5.195 8.832 1.00 87.62 81 ALA A N 1
ATOM 619 C CA . ALA A 1 81 ? -3.869 -6.424 9.158 1.00 87.62 81 ALA A CA 1
ATOM 620 C C . ALA A 1 81 ? -3.585 -6.884 10.596 1.00 87.62 81 ALA A C 1
ATOM 622 O O . ALA A 1 81 ? -4.525 -7.186 11.330 1.00 87.62 81 ALA A O 1
ATOM 623 N N . ASP A 1 82 ? -2.324 -6.837 11.029 1.00 88.69 82 ASP A N 1
ATOM 624 C CA . ASP A 1 82 ? -1.935 -7.143 12.410 1.00 88.69 82 ASP A CA 1
ATOM 625 C C . ASP A 1 82 ? -2.605 -6.191 13.413 1.00 88.69 82 ASP A C 1
ATOM 627 O O . ASP A 1 82 ? -3.120 -6.618 14.448 1.00 88.69 82 ASP A O 1
ATOM 631 N N . ALA A 1 83 ? -2.670 -4.895 13.086 1.00 88.25 83 ALA A N 1
ATOM 632 C CA . ALA A 1 83 ? -3.269 -3.875 13.945 1.00 88.25 83 ALA A CA 1
ATOM 633 C C . ALA A 1 83 ? -4.789 -4.021 14.115 1.00 88.25 83 ALA A C 1
ATOM 635 O O . ALA A 1 83 ? -5.334 -3.612 15.139 1.00 88.25 83 ALA A O 1
ATOM 636 N N . ILE A 1 84 ? -5.481 -4.587 13.124 1.00 87.62 84 ILE A N 1
ATOM 637 C CA . ILE A 1 84 ? -6.933 -4.816 13.169 1.00 87.62 84 ILE A CA 1
ATOM 638 C C . ILE A 1 84 ? -7.303 -6.270 13.452 1.00 87.62 84 ILE A C 1
ATOM 640 O O . ILE A 1 84 ? -8.488 -6.575 13.574 1.00 87.62 84 ILE A O 1
ATOM 644 N N . GLY A 1 85 ? -6.325 -7.172 13.564 1.00 81.12 85 GLY A N 1
ATOM 645 C CA . GLY A 1 85 ? -6.537 -8.620 13.626 1.00 81.12 85 GLY A CA 1
ATOM 646 C C . GLY A 1 85 ? -7.342 -9.098 14.837 1.00 81.12 85 GLY A C 1
ATOM 647 O O . GLY A 1 85 ? -7.808 -10.234 14.863 1.00 81.12 85 GLY A O 1
ATOM 648 N N . PHE A 1 86 ? -7.555 -8.237 15.833 1.00 81.44 86 PHE A N 1
ATOM 649 C CA . PHE A 1 86 ? -8.406 -8.477 17.003 1.00 81.44 86 PHE A CA 1
ATOM 650 C C . PHE A 1 86 ? -9.761 -7.740 16.941 1.00 81.44 86 PHE A C 1
ATOM 652 O O . PHE A 1 86 ? -10.572 -7.866 17.856 1.00 81.44 86 PHE A O 1
ATOM 659 N N . ILE A 1 87 ? -10.043 -6.994 15.866 1.00 81.88 87 ILE A N 1
ATOM 660 C CA . ILE A 1 87 ? -11.233 -6.147 15.718 1.00 81.88 87 ILE A CA 1
ATOM 661 C C . ILE A 1 87 ? -12.277 -6.835 14.839 1.00 81.88 87 ILE A C 1
ATOM 663 O O . ILE A 1 87 ? -12.146 -6.963 13.622 1.00 81.88 87 ILE A O 1
ATOM 667 N N . SER A 1 88 ? -13.375 -7.242 15.468 1.00 78.19 88 SER A N 1
ATOM 668 C CA . SER A 1 88 ? -14.481 -7.947 14.815 1.00 78.19 88 SER A CA 1
ATOM 669 C C . SER A 1 88 ? -15.536 -7.021 14.191 1.00 78.19 88 SER A C 1
ATOM 671 O O . SER A 1 88 ? -16.350 -7.463 13.385 1.00 78.19 88 SER A O 1
ATOM 673 N N . ASN A 1 89 ? -15.544 -5.729 14.541 1.00 84.31 89 ASN A N 1
ATOM 674 C CA . ASN A 1 89 ? -16.498 -4.749 14.019 1.00 84.31 89 ASN A CA 1
ATOM 675 C C . ASN A 1 89 ? -15.783 -3.622 13.260 1.00 84.31 89 ASN A C 1
ATOM 677 O O . ASN A 1 89 ? -15.329 -2.647 13.862 1.00 84.31 89 ASN A O 1
ATOM 681 N N . PHE A 1 90 ? -15.743 -3.740 11.930 1.00 83.75 90 PHE A N 1
ATOM 682 C CA . PHE A 1 90 ? -15.162 -2.735 11.037 1.00 83.75 90 PHE A CA 1
ATOM 683 C C . PHE A 1 90 ? -15.745 -1.327 11.233 1.00 83.75 90 PHE A C 1
ATOM 685 O O . PHE A 1 90 ? -14.997 -0.355 11.188 1.00 83.75 90 PHE A O 1
ATOM 692 N N . SER A 1 91 ? -17.045 -1.182 11.514 1.00 87.31 91 SER A N 1
ATOM 693 C CA . SER A 1 91 ? -17.681 0.138 11.649 1.00 87.31 91 SER A CA 1
ATOM 694 C C . SER A 1 91 ? -17.068 0.987 12.768 1.00 87.31 91 SER A C 1
ATOM 696 O O . SER A 1 91 ? -17.061 2.210 12.664 1.00 87.31 91 SER A O 1
ATOM 698 N N . LYS A 1 92 ? -16.482 0.364 13.804 1.00 88.00 92 LYS A N 1
ATOM 699 C CA . LYS A 1 92 ? -15.775 1.080 14.885 1.00 88.00 92 LYS A CA 1
ATOM 700 C C . LYS A 1 92 ? -14.469 1.738 14.428 1.00 88.00 92 LYS A C 1
ATOM 702 O O . LYS A 1 92 ? -13.998 2.667 15.079 1.00 88.00 92 LYS A O 1
ATOM 707 N N . ILE A 1 93 ? -13.883 1.243 13.340 1.00 89.12 93 ILE A N 1
ATOM 708 C CA . ILE A 1 93 ? -12.580 1.677 12.824 1.00 89.12 93 ILE A CA 1
ATOM 709 C C . ILE A 1 93 ? -12.647 2.217 11.395 1.00 89.12 93 ILE A C 1
ATOM 711 O O . ILE A 1 93 ? -11.634 2.683 10.890 1.00 89.12 93 ILE A O 1
ATOM 715 N N . ALA A 1 94 ? -13.813 2.201 10.743 1.00 89.12 94 ALA A N 1
ATOM 716 C CA . ALA A 1 94 ? -13.975 2.617 9.350 1.00 89.12 94 ALA A CA 1
ATOM 717 C C . ALA A 1 94 ? -13.426 4.031 9.084 1.00 89.12 94 ALA A C 1
ATOM 719 O O . ALA A 1 94 ? -12.782 4.265 8.062 1.00 89.12 94 ALA A O 1
ATOM 720 N N . CYS A 1 95 ? -13.597 4.956 10.037 1.00 90.81 95 CYS A N 1
ATOM 721 C CA . CYS A 1 95 ? -13.076 6.320 9.935 1.00 90.81 95 CYS A CA 1
ATOM 722 C C . CYS A 1 95 ? -11.541 6.400 9.879 1.00 90.81 95 CYS A C 1
ATOM 724 O O . CYS A 1 95 ? -11.017 7.390 9.387 1.00 90.81 95 CYS A O 1
ATOM 726 N N . CYS A 1 96 ? -10.820 5.380 10.356 1.00 92.06 96 CYS A N 1
ATOM 727 C CA . CYS A 1 96 ? -9.357 5.334 10.324 1.00 92.06 96 CYS A CA 1
ATOM 728 C C . CYS A 1 96 ? -8.789 5.052 8.925 1.00 92.06 96 CYS A C 1
ATOM 730 O O . CYS A 1 96 ? -7.589 5.192 8.722 1.00 92.06 96 CYS A O 1
ATOM 732 N N . PHE A 1 97 ? -9.631 4.647 7.969 1.00 90.50 97 PHE A N 1
ATOM 733 C CA . PHE A 1 97 ? -9.205 4.225 6.631 1.00 90.50 97 PHE A CA 1
ATOM 734 C C . PHE A 1 97 ? -9.625 5.188 5.519 1.00 90.50 97 PHE A C 1
ATOM 736 O O . PHE A 1 97 ? -9.305 4.953 4.356 1.00 90.50 97 PHE A O 1
ATOM 743 N N . THR A 1 98 ? -10.331 6.272 5.844 1.00 87.44 98 THR A N 1
ATOM 744 C CA . THR A 1 98 ? -10.910 7.192 4.852 1.00 87.44 98 THR A CA 1
ATOM 745 C C . THR A 1 98 ? -9.852 7.882 3.992 1.00 87.44 98 THR A C 1
ATOM 747 O O . THR A 1 98 ? -10.053 8.019 2.787 1.00 87.44 98 THR A O 1
ATOM 750 N N . SER A 1 99 ? -8.712 8.268 4.573 1.00 87.12 99 SER A N 1
ATOM 751 C CA . SER A 1 99 ? -7.606 8.899 3.838 1.00 87.12 99 SER A CA 1
ATOM 752 C C . SER A 1 99 ? -6.603 7.903 3.252 1.00 87.12 99 SER A C 1
ATOM 754 O O . SER A 1 99 ? -5.810 8.273 2.389 1.00 87.12 99 SER A O 1
ATOM 756 N N . MET A 1 100 ? -6.662 6.630 3.659 1.00 89.19 100 MET A N 1
ATOM 757 C CA . MET A 1 100 ? -5.667 5.616 3.299 1.00 89.19 100 MET A CA 1
ATOM 758 C C . MET A 1 100 ? -5.569 5.419 1.783 1.00 89.19 100 MET A C 1
ATOM 760 O O . MET A 1 100 ? -4.484 5.508 1.224 1.00 89.19 100 MET A O 1
ATOM 764 N N . GLY A 1 101 ? -6.692 5.179 1.101 1.00 88.56 101 GLY A N 1
ATOM 765 C CA . GLY A 1 101 ? -6.703 4.966 -0.351 1.00 88.56 101 GLY A CA 1
ATOM 766 C C . GLY A 1 101 ? -6.071 6.127 -1.137 1.00 88.56 101 GLY A C 1
ATOM 767 O O . GLY A 1 101 ? -5.125 5.890 -1.891 1.00 88.56 101 GLY A O 1
ATOM 768 N N . PRO A 1 102 ? -6.542 7.374 -0.946 1.00 90.19 102 PRO A N 1
ATOM 769 C CA . PRO A 1 102 ? -5.947 8.557 -1.566 1.00 90.19 102 PRO A CA 1
ATOM 770 C C . PRO A 1 102 ? -4.460 8.769 -1.240 1.00 90.19 102 PRO A C 1
ATOM 772 O O . PRO A 1 102 ? -3.685 9.082 -2.144 1.00 90.19 102 PRO A O 1
ATOM 775 N N . GLU A 1 10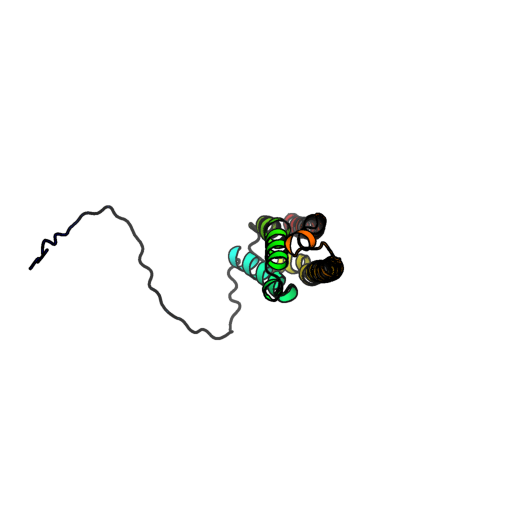3 ? -4.041 8.581 0.019 1.00 92.69 103 GLU A N 1
ATOM 776 C CA . GLU A 1 103 ? -2.634 8.736 0.426 1.00 92.69 103 GLU A CA 1
ATOM 777 C C . GLU A 1 103 ? -1.730 7.703 -0.264 1.00 92.69 103 GLU A C 1
ATOM 779 O O . GLU A 1 103 ? -0.682 8.060 -0.803 1.00 92.69 103 GLU A O 1
ATOM 784 N N . VAL A 1 104 ? -2.158 6.438 -0.330 1.00 92.69 104 VAL A N 1
ATOM 785 C CA . VAL A 1 104 ? -1.393 5.385 -1.014 1.00 92.69 104 VAL A CA 1
ATOM 786 C C . VAL A 1 104 ? -1.331 5.642 -2.518 1.00 92.69 104 VAL A C 1
ATOM 788 O O . VAL A 1 104 ? -0.262 5.510 -3.114 1.00 92.69 104 VAL A O 1
ATOM 791 N N . LYS A 1 105 ? -2.444 6.058 -3.137 1.00 92.12 105 LYS A N 1
ATOM 792 C CA . LYS A 1 105 ? -2.467 6.403 -4.563 1.00 92.12 105 LYS A CA 1
ATOM 793 C C . LYS A 1 105 ? -1.468 7.514 -4.884 1.00 92.12 105 LYS A C 1
ATOM 795 O O . LYS A 1 105 ? -0.739 7.409 -5.865 1.00 92.12 105 LYS A O 1
ATOM 800 N N . LYS A 1 106 ? -1.399 8.550 -4.044 1.00 93.19 106 LYS A N 1
ATOM 801 C CA . LYS A 1 106 ? -0.446 9.652 -4.215 1.00 93.19 106 LYS A CA 1
ATOM 802 C C . LYS A 1 106 ? 1.001 9.147 -4.251 1.00 93.19 106 LYS A C 1
ATOM 804 O O . LYS A 1 106 ? 1.738 9.528 -5.154 1.00 93.19 106 LYS A O 1
ATOM 809 N N . ILE A 1 107 ? 1.379 8.261 -3.328 1.00 94.12 107 ILE A N 1
ATOM 810 C CA . ILE A 1 107 ? 2.727 7.669 -3.285 1.00 94.12 107 ILE A CA 1
ATOM 811 C C . ILE A 1 107 ? 3.009 6.854 -4.556 1.00 94.12 107 ILE A C 1
ATOM 813 O O . ILE A 1 107 ? 4.076 6.986 -5.153 1.00 94.12 107 ILE A O 1
ATOM 817 N N . VAL A 1 108 ? 2.048 6.036 -5.000 1.00 92.69 108 VAL A N 1
ATOM 818 C CA . VAL A 1 108 ? 2.173 5.242 -6.236 1.00 92.69 108 VAL A CA 1
ATOM 819 C C . VAL A 1 108 ? 2.358 6.148 -7.460 1.00 92.69 108 VAL A C 1
ATOM 821 O O . VAL A 1 108 ? 3.268 5.919 -8.257 1.00 92.69 108 VAL A O 1
ATOM 824 N N . ASP A 1 109 ? 1.550 7.202 -7.591 1.00 93.00 109 ASP A N 1
ATOM 825 C CA . ASP A 1 109 ? 1.625 8.154 -8.705 1.00 93.00 109 ASP A CA 1
ATOM 826 C C . ASP A 1 109 ? 2.957 8.931 -8.706 1.00 93.00 109 ASP A C 1
ATOM 828 O O . ASP A 1 109 ? 3.564 9.135 -9.760 1.00 93.00 109 ASP A O 1
ATOM 832 N N . GLU A 1 110 ? 3.433 9.364 -7.534 1.00 93.50 110 GLU A N 1
ATOM 833 C CA . GLU A 1 110 ? 4.741 10.013 -7.372 1.00 93.50 110 GLU A CA 1
ATOM 834 C C . GLU A 1 110 ? 5.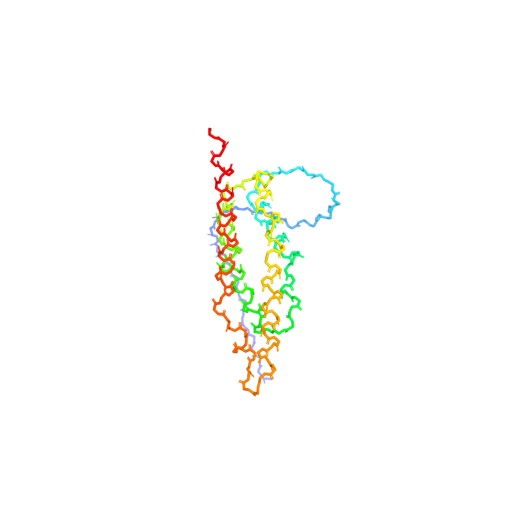875 9.071 -7.780 1.00 93.50 110 GLU A C 1
ATOM 836 O O . GLU A 1 110 ? 6.759 9.456 -8.549 1.00 93.50 110 GLU A O 1
ATOM 841 N N . LYS A 1 111 ? 5.813 7.806 -7.356 1.00 93.06 111 LYS A N 1
ATOM 842 C CA . LYS A 1 111 ? 6.814 6.805 -7.719 1.00 93.06 111 LYS A CA 1
ATOM 843 C C . LYS A 1 111 ? 6.801 6.486 -9.217 1.00 93.06 111 LYS A C 1
ATOM 845 O O . LYS A 1 111 ? 7.871 6.336 -9.806 1.00 93.06 111 LYS A O 1
ATOM 850 N N . LEU A 1 112 ? 5.629 6.443 -9.855 1.00 92.56 112 LEU A N 1
ATOM 851 C CA . LEU A 1 112 ? 5.505 6.261 -11.305 1.00 92.56 112 LEU A CA 1
ATOM 852 C C . LEU A 1 112 ? 6.134 7.428 -12.084 1.00 92.56 112 LEU A C 1
ATOM 854 O O . LEU A 1 112 ? 6.840 7.210 -13.075 1.00 92.56 112 LEU A O 1
ATOM 858 N N . LYS A 1 113 ? 5.932 8.665 -11.613 1.00 92.31 113 LYS A N 1
ATOM 859 C CA . LYS A 1 113 ? 6.586 9.855 -12.179 1.00 92.31 113 LYS A CA 1
ATOM 860 C C . LYS A 1 113 ? 8.104 9.772 -12.030 1.00 92.31 113 LYS A C 1
ATOM 862 O O . LYS A 1 113 ? 8.809 9.905 -13.028 1.00 92.31 113 LYS A O 1
ATOM 867 N N . SER A 1 114 ? 8.607 9.477 -10.831 1.00 92.06 114 SER A N 1
ATOM 868 C CA . SER A 1 114 ? 10.048 9.330 -10.578 1.00 92.06 114 SER A CA 1
ATOM 869 C C . SER A 1 114 ? 10.680 8.222 -11.421 1.00 92.06 114 SER A C 1
ATOM 871 O O . SER A 1 114 ? 11.762 8.408 -11.976 1.00 92.06 114 SER A O 1
ATOM 873 N N . PHE A 1 115 ? 9.988 7.091 -11.585 1.00 92.69 115 PHE A N 1
ATOM 874 C CA . PHE A 1 115 ? 10.425 5.999 -12.452 1.00 92.69 115 PHE A CA 1
ATOM 875 C C . PHE A 1 115 ? 10.549 6.445 -13.915 1.00 92.69 115 PHE A C 1
ATOM 877 O O . PHE A 1 115 ? 11.579 6.214 -14.548 1.00 92.69 115 PHE A O 1
ATOM 884 N N . THR A 1 116 ? 9.530 7.132 -14.437 1.00 91.50 116 THR A N 1
ATOM 885 C CA . THR A 1 116 ? 9.512 7.639 -15.819 1.00 91.50 116 THR A CA 1
ATOM 886 C C . THR A 1 116 ? 10.638 8.650 -16.061 1.00 91.50 116 THR A C 1
ATOM 888 O O . THR A 1 116 ? 11.348 8.569 -17.066 1.00 91.50 116 THR A O 1
ATOM 891 N N . SER A 1 117 ? 10.866 9.554 -15.105 1.00 91.56 117 SER A N 1
ATOM 892 C CA . SER A 1 117 ? 11.978 10.509 -15.149 1.00 91.56 117 SER A CA 1
ATOM 893 C C . SER A 1 117 ? 13.337 9.806 -15.132 1.00 91.56 117 SER A C 1
ATOM 895 O O . SER A 1 117 ? 14.204 10.123 -15.944 1.00 91.56 117 SER A O 1
ATOM 897 N N . CYS A 1 118 ? 13.519 8.801 -14.270 1.00 91.44 118 CYS A N 1
ATOM 898 C CA . CYS A 1 118 ? 14.752 8.014 -14.215 1.00 91.44 118 CYS A CA 1
ATOM 899 C C . CYS A 1 118 ? 15.036 7.297 -15.543 1.00 91.44 118 CYS A C 1
ATOM 901 O O . CYS A 1 118 ? 16.158 7.371 -16.045 1.00 91.44 118 CYS A O 1
ATOM 903 N N . LYS A 1 119 ? 14.010 6.690 -16.161 1.00 90.50 119 LYS A N 1
ATOM 904 C CA . LYS A 1 119 ? 14.125 5.989 -17.452 1.00 90.50 119 LYS A CA 1
ATOM 905 C C . LYS A 1 119 ? 14.557 6.868 -18.623 1.00 90.50 119 LYS A C 1
ATOM 907 O O . LYS A 1 119 ? 15.022 6.350 -19.632 1.00 90.50 119 LYS A O 1
ATOM 912 N N . SER A 1 120 ? 14.406 8.182 -18.503 1.00 89.62 120 SER A N 1
ATOM 913 C 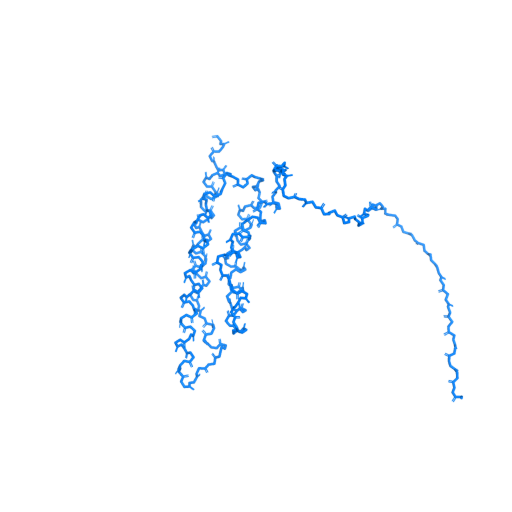CA . SER A 1 120 ? 14.834 9.122 -19.543 1.00 89.62 120 SER A CA 1
ATOM 914 C C . SER A 1 120 ? 16.360 9.319 -19.573 1.00 89.62 120 SER A C 1
ATOM 916 O O . SER A 1 120 ? 16.880 9.968 -20.478 1.00 89.62 120 SER A O 1
ATOM 918 N N . SER A 1 121 ? 17.092 8.763 -18.600 1.00 87.31 121 SER A N 1
ATOM 919 C CA . SER A 1 121 ? 18.552 8.869 -18.505 1.00 87.31 121 SER A CA 1
ATOM 920 C C . SER A 1 121 ? 19.268 7.757 -19.279 1.00 87.31 121 SER A C 1
ATOM 922 O O . SER A 1 121 ? 18.824 6.608 -19.293 1.00 87.31 121 SER A O 1
ATOM 924 N N . LYS A 1 122 ? 20.422 8.088 -19.873 1.00 78.38 122 LYS A N 1
ATOM 925 C CA . LYS A 1 122 ? 21.156 7.242 -20.835 1.00 78.38 122 LYS A CA 1
ATOM 926 C C . LYS A 1 122 ? 21.654 5.897 -20.272 1.00 78.38 122 LYS A C 1
ATOM 928 O O . LYS A 1 122 ? 21.745 4.938 -21.026 1.00 78.38 122 LYS A O 1
ATOM 933 N N . ASP A 1 123 ? 21.893 5.816 -18.960 1.00 81.44 123 ASP A N 1
ATOM 934 C CA . ASP A 1 123 ? 22.416 4.623 -18.261 1.00 81.44 123 ASP A CA 1
ATOM 935 C C . ASP A 1 123 ? 21.398 3.978 -17.298 1.00 81.44 123 ASP A C 1
ATOM 937 O O . ASP A 1 123 ? 21.749 3.227 -16.374 1.00 81.44 123 ASP A O 1
ATOM 941 N N . SER A 1 124 ? 20.120 4.314 -17.468 1.00 86.62 124 SER A N 1
ATOM 942 C CA . SER A 1 124 ? 19.045 3.840 -16.604 1.00 86.62 124 SER A CA 1
ATOM 943 C C . SER A 1 124 ? 18.591 2.423 -16.970 1.00 86.62 124 SER A C 1
ATOM 945 O O . SER A 1 124 ? 18.526 2.040 -18.135 1.00 86.62 124 SER A O 1
ATOM 947 N N . THR A 1 125 ? 18.262 1.624 -15.954 1.00 90.62 125 THR A N 1
ATOM 948 C CA . THR A 1 125 ? 17.609 0.320 -16.132 1.00 90.62 125 THR A CA 1
ATOM 949 C C . THR A 1 125 ? 16.346 0.273 -15.291 1.00 90.62 125 THR A C 1
ATOM 951 O O . THR A 1 125 ? 16.269 0.923 -14.247 1.00 90.62 125 THR A O 1
ATOM 954 N N . ASP A 1 126 ? 15.367 -0.533 -15.701 1.00 89.94 126 ASP A N 1
ATOM 955 C CA . ASP A 1 126 ? 14.102 -0.669 -14.973 1.00 89.94 126 ASP A CA 1
ATOM 956 C C . ASP A 1 126 ? 14.326 -1.063 -13.505 1.00 89.94 126 ASP A C 1
ATOM 958 O O . ASP A 1 126 ? 13.719 -0.483 -12.607 1.00 89.94 126 ASP A O 1
ATOM 962 N N . SER A 1 127 ? 15.262 -1.981 -13.239 1.00 88.88 127 SER A N 1
ATOM 963 C CA . SER A 1 127 ? 15.630 -2.372 -11.873 1.00 88.88 127 SER A CA 1
ATOM 964 C C . SER A 1 127 ? 16.184 -1.197 -11.063 1.00 88.88 127 SER A C 1
ATOM 966 O O . SER A 1 127 ? 15.760 -0.994 -9.926 1.00 88.88 127 SER A O 1
ATOM 968 N N . LYS A 1 128 ? 17.105 -0.408 -11.638 1.00 89.38 128 LYS A N 1
ATOM 969 C CA . LYS A 1 128 ? 17.700 0.755 -10.958 1.00 89.38 128 LYS A CA 1
ATOM 970 C C . LYS A 1 128 ? 16.659 1.841 -10.688 1.00 89.38 128 LYS A C 1
ATOM 972 O O . LYS A 1 128 ? 16.630 2.392 -9.599 1.00 89.38 128 LYS A O 1
ATOM 977 N N . CYS A 1 129 ? 15.776 2.113 -11.646 1.00 91.12 129 CYS A N 1
ATOM 978 C CA . CYS A 1 129 ? 14.738 3.138 -11.502 1.00 91.12 129 CYS A CA 1
ATOM 979 C C . CYS A 1 129 ? 13.596 2.728 -10.563 1.00 91.12 129 CYS A C 1
ATOM 981 O O . CYS A 1 129 ? 12.897 3.580 -10.004 1.00 91.12 129 CYS A O 1
ATOM 983 N N . SER A 1 130 ? 13.386 1.423 -10.386 1.00 87.69 130 SER A N 1
ATOM 984 C CA . SER A 1 130 ? 12.363 0.898 -9.479 1.00 87.69 130 SER A CA 1
ATOM 985 C C . SER A 1 130 ? 12.812 0.959 -8.025 1.00 87.69 130 SER A C 1
ATOM 987 O O . SER A 1 130 ? 12.011 1.308 -7.164 1.00 87.69 130 SER A O 1
ATOM 989 N N . GLN A 1 131 ? 14.089 0.698 -7.746 1.00 81.25 131 GLN A N 1
ATOM 990 C CA . GLN A 1 131 ? 14.635 0.704 -6.391 1.00 81.25 131 GLN A CA 1
ATOM 991 C C . GLN A 1 131 ? 14.873 2.141 -5.902 1.00 81.25 131 GLN A C 1
ATOM 993 O O . GLN A 1 131 ? 15.899 2.748 -6.179 1.00 81.25 131 GLN A O 1
ATOM 998 N N . ASP A 1 132 ? 13.901 2.686 -5.173 1.00 69.06 132 ASP A N 1
ATOM 999 C CA . ASP A 1 132 ? 14.052 3.915 -4.383 1.00 69.06 132 ASP A CA 1
ATOM 1000 C C . ASP A 1 132 ? 13.799 3.565 -2.918 1.00 69.06 132 ASP A C 1
ATOM 1002 O O . ASP A 1 132 ? 12.873 2.817 -2.607 1.00 69.06 132 ASP A O 1
ATOM 1006 N N . SER A 1 133 ? 14.646 4.055 -2.020 1.00 68.12 133 SER A N 1
ATOM 1007 C CA . SER A 1 133 ? 14.609 3.704 -0.601 1.00 68.12 133 SER A CA 1
ATOM 1008 C C . SER A 1 133 ? 13.488 4.400 0.179 1.00 68.12 133 SER A C 1
ATOM 1010 O O . SER A 1 133 ? 13.201 3.998 1.305 1.00 68.12 133 SER A O 1
ATOM 1012 N N . SER A 1 134 ? 12.833 5.419 -0.386 1.00 88.31 134 SER A N 1
ATOM 1013 C CA . SER A 1 134 ? 11.879 6.259 0.353 1.00 88.31 134 SER A CA 1
ATOM 1014 C C . SER A 1 134 ? 10.441 5.721 0.407 1.00 88.31 134 SER A C 1
ATOM 1016 O O . SER A 1 134 ? 9.726 5.997 1.373 1.00 88.31 134 SER A O 1
ATOM 1018 N N . THR A 1 135 ? 10.014 4.915 -0.574 1.00 92.88 135 THR A N 1
ATOM 1019 C CA . THR A 1 135 ? 8.610 4.471 -0.704 1.00 92.88 135 THR A CA 1
ATOM 1020 C C . THR A 1 135 ? 8.120 3.663 0.501 1.00 92.88 135 THR A C 1
ATOM 1022 O O . THR A 1 135 ? 7.019 3.912 0.991 1.00 92.88 135 THR A O 1
ATOM 1025 N N . GLY A 1 136 ? 8.936 2.737 1.017 1.00 93.00 136 GLY A N 1
ATOM 1026 C CA . GLY A 1 136 ? 8.593 1.958 2.213 1.00 93.00 136 GLY A CA 1
ATOM 1027 C C . GLY A 1 136 ? 8.338 2.853 3.428 1.00 93.00 136 GLY A C 1
ATOM 1028 O O . GLY A 1 136 ? 7.302 2.736 4.077 1.00 93.00 136 GLY A O 1
ATOM 1029 N N . GLY A 1 137 ? 9.203 3.849 3.650 1.00 95.19 137 GLY A N 1
ATOM 1030 C CA . GLY A 1 137 ? 9.043 4.816 4.738 1.00 95.19 137 GLY A CA 1
ATOM 1031 C C . GLY A 1 137 ? 7.785 5.684 4.612 1.00 95.19 137 GLY A C 1
ATOM 1032 O O . GLY A 1 137 ? 7.154 6.006 5.617 1.00 95.19 137 GLY A O 1
ATOM 1033 N N . GLN A 1 138 ? 7.364 6.034 3.392 1.00 95.75 138 GLN A N 1
ATOM 1034 C CA . GLN A 1 138 ? 6.095 6.744 3.183 1.00 95.75 138 GLN A CA 1
ATOM 1035 C C . GLN A 1 138 ? 4.886 5.865 3.546 1.00 95.75 138 GLN A C 1
ATOM 1037 O O . GLN A 1 138 ? 3.930 6.349 4.154 1.00 95.75 138 GLN A O 1
ATOM 1042 N N . PHE A 1 139 ? 4.927 4.567 3.230 1.00 95.00 139 PHE A N 1
ATOM 1043 C CA . PHE A 1 139 ? 3.888 3.627 3.657 1.00 95.00 139 PHE A CA 1
ATOM 1044 C C . PHE A 1 139 ? 3.894 3.394 5.171 1.00 95.00 139 PHE A C 1
ATOM 1046 O O . PHE A 1 139 ? 2.817 3.350 5.768 1.00 95.00 139 PHE A O 1
ATOM 1053 N N . ASP A 1 140 ? 5.063 3.354 5.814 1.00 96.25 140 ASP A N 1
ATOM 1054 C CA . ASP A 1 140 ? 5.169 3.250 7.275 1.00 96.25 140 ASP A CA 1
ATOM 1055 C C . ASP A 1 140 ? 4.497 4.431 7.994 1.00 96.25 140 ASP A C 1
ATOM 1057 O O . ASP A 1 140 ? 3.871 4.253 9.045 1.00 96.25 140 ASP A O 1
ATOM 1061 N N . GLN A 1 141 ? 4.557 5.638 7.419 1.00 96.50 141 GLN A N 1
ATOM 1062 C CA . GLN A 1 141 ? 3.848 6.804 7.956 1.00 96.50 141 GLN A CA 1
ATOM 1063 C C . GLN A 1 141 ? 2.326 6.618 7.911 1.00 96.50 141 GLN A C 1
ATOM 1065 O O . GLN A 1 141 ? 1.646 6.905 8.897 1.00 96.50 141 GLN A O 1
ATOM 1070 N N . ILE A 1 142 ? 1.783 6.103 6.802 1.00 95.38 142 ILE A N 1
ATOM 1071 C CA . ILE A 1 142 ? 0.347 5.790 6.685 1.00 95.38 142 ILE A CA 1
ATOM 1072 C C . ILE A 1 142 ? -0.038 4.718 7.710 1.00 95.38 142 ILE A C 1
ATOM 1074 O O . ILE A 1 142 ? -1.001 4.884 8.460 1.00 95.38 142 ILE A O 1
ATOM 1078 N N . THR A 1 143 ? 0.746 3.644 7.790 1.00 95.06 143 THR A N 1
ATOM 1079 C CA . THR A 1 143 ? 0.551 2.555 8.753 1.00 95.06 143 THR A CA 1
ATOM 1080 C C . THR A 1 143 ? 0.530 3.051 10.187 1.00 95.06 143 THR A C 1
ATOM 1082 O O . THR A 1 143 ? -0.332 2.638 10.963 1.00 95.06 143 THR A O 1
ATOM 1085 N N . SER A 1 144 ? 1.447 3.946 10.548 1.00 96.56 144 SER A N 1
ATOM 1086 C CA . SER A 1 144 ? 1.535 4.498 11.900 1.00 96.56 144 SER A CA 1
ATOM 1087 C C . SER A 1 144 ? 0.273 5.284 12.259 1.00 96.56 144 SER A C 1
ATOM 1089 O O . SER A 1 144 ? -0.348 4.994 13.280 1.00 96.56 144 SER A O 1
ATOM 1091 N N . LYS A 1 145 ? -0.202 6.163 11.363 1.00 95.38 145 LYS A N 1
ATOM 1092 C CA . LYS A 1 145 ? -1.470 6.896 11.548 1.00 95.38 145 LYS A CA 1
ATOM 1093 C C . LYS A 1 145 ? -2.665 5.955 11.730 1.00 95.38 145 LYS A C 1
ATOM 1095 O O . LYS A 1 145 ? -3.511 6.178 12.598 1.00 95.38 145 LYS A O 1
ATOM 1100 N N . ILE A 1 146 ? -2.741 4.886 10.931 1.00 93.38 146 ILE A N 1
ATOM 1101 C CA . ILE A 1 146 ? -3.816 3.888 11.039 1.00 93.38 146 ILE A CA 1
ATOM 1102 C C . ILE A 1 146 ? -3.735 3.170 12.386 1.00 93.38 146 ILE A C 1
ATOM 1104 O O . ILE A 1 146 ? -4.744 3.076 13.083 1.00 93.38 146 ILE A O 1
ATOM 1108 N N . LYS A 1 147 ? -2.548 2.689 12.774 1.00 93.44 147 LYS A N 1
ATOM 1109 C CA . LYS A 1 147 ? -2.320 2.002 14.054 1.00 93.44 147 LYS A CA 1
ATOM 1110 C C . LYS A 1 147 ? -2.714 2.876 15.238 1.00 93.44 147 LYS A C 1
ATOM 1112 O O . LYS A 1 147 ? -3.389 2.393 16.149 1.00 93.44 147 LYS A O 1
ATOM 1117 N N . GLU A 1 148 ? -2.342 4.149 15.216 1.00 94.31 148 GLU A N 1
ATOM 1118 C CA . GLU A 1 148 ? -2.711 5.126 16.241 1.00 94.31 148 GLU A CA 1
ATOM 1119 C C . GLU A 1 148 ? -4.227 5.336 16.299 1.00 94.31 148 GLU A C 1
ATOM 1121 O O . GLU A 1 148 ? -4.830 5.198 17.369 1.00 94.31 148 GLU A O 1
ATOM 1126 N N . CYS A 1 149 ? -4.868 5.579 15.150 1.00 93.81 149 CYS A N 1
ATOM 1127 C CA . CYS A 1 149 ? -6.316 5.752 15.077 1.00 93.81 149 CYS A CA 1
ATOM 1128 C C . CYS A 1 149 ? -7.054 4.510 15.594 1.00 93.81 149 CYS A C 1
ATOM 1130 O O . CYS A 1 149 ? -7.892 4.616 16.492 1.00 93.81 149 CYS A O 1
ATOM 1132 N N . VAL A 1 150 ? -6.697 3.322 15.105 1.00 91.50 150 VAL A N 1
ATOM 1133 C CA . VAL A 1 150 ? -7.294 2.046 15.517 1.00 91.50 150 VAL A CA 1
ATOM 1134 C C . VAL A 1 150 ? -7.111 1.811 17.019 1.00 91.50 150 VAL A C 1
ATOM 1136 O O . VAL A 1 150 ? -8.077 1.497 17.718 1.00 91.50 150 VAL A O 1
ATOM 1139 N N . SER A 1 151 ? -5.903 2.038 17.541 1.00 90.00 151 SER A N 1
ATOM 1140 C CA . SER A 1 151 ? -5.603 1.889 18.970 1.00 90.00 151 SER A CA 1
ATOM 1141 C C . SER A 1 151 ? -6.429 2.841 19.836 1.00 90.00 151 SER A C 1
ATOM 1143 O O . SER A 1 151 ? -6.908 2.444 20.900 1.00 90.00 151 SER A O 1
ATOM 1145 N N . SER A 1 152 ? -6.643 4.081 19.385 1.00 88.62 152 SER A N 1
ATOM 1146 C CA . SER A 1 152 ? -7.474 5.059 20.099 1.00 88.62 152 SER A CA 1
ATOM 1147 C C . SER A 1 152 ? -8.946 4.627 20.180 1.00 88.62 152 SER A C 1
ATOM 1149 O O . SER A 1 152 ? -9.586 4.787 21.218 1.00 88.62 152 SER A O 1
ATOM 1151 N N . LYS A 1 153 ? -9.473 3.994 19.122 1.00 84.62 153 LYS A N 1
ATOM 1152 C CA . LYS A 1 153 ? -10.851 3.477 19.078 1.00 84.62 153 LYS A CA 1
ATOM 1153 C C . LYS A 1 153 ? -11.022 2.179 19.867 1.00 84.62 153 LYS A C 1
ATOM 1155 O O . LYS A 1 153 ? -12.092 1.946 20.427 1.00 84.62 153 LYS A O 1
ATOM 1160 N N . ALA A 1 154 ? -9.976 1.359 19.957 1.00 72.19 154 ALA A N 1
ATOM 1161 C CA . ALA A 1 154 ? -9.974 0.153 20.783 1.00 72.19 154 ALA A CA 1
ATOM 1162 C C . ALA A 1 154 ? -9.982 0.481 22.288 1.00 72.19 154 ALA A C 1
ATOM 1164 O O . ALA A 1 154 ? -10.693 -0.169 23.051 1.00 72.19 154 ALA A O 1
ATOM 1165 N N . LYS A 1 155 ? -9.246 1.520 22.712 1.00 63.72 155 LYS A N 1
ATOM 1166 C CA . LYS A 1 155 ? -9.143 1.941 24.122 1.00 63.72 155 LYS A CA 1
ATOM 1167 C C . LYS A 1 155 ? -10.371 2.698 24.647 1.00 63.72 155 LYS A C 1
ATOM 1169 O O . LYS A 1 155 ? -10.594 2.694 25.849 1.00 63.72 155 LYS A O 1
ATOM 1174 N N . GLY A 1 156 ? -11.178 3.304 23.775 1.00 53.00 156 GLY A N 1
ATOM 1175 C CA . GLY A 1 156 ? -12.356 4.100 24.156 1.00 53.00 156 GLY A CA 1
ATOM 1176 C C . GLY A 1 156 ? -13.617 3.320 24.566 1.00 53.00 156 GLY A C 1
ATOM 1177 O O . GLY A 1 156 ? -14.669 3.932 24.682 1.00 53.00 156 GLY A O 1
ATOM 1178 N N . ASN A 1 157 ? -13.552 1.992 24.743 1.00 47.00 157 ASN A N 1
ATOM 1179 C CA . ASN A 1 157 ? -14.666 1.175 25.267 1.00 47.00 157 ASN A CA 1
ATOM 1180 C C . ASN A 1 157 ? -14.421 0.724 26.725 1.00 47.00 157 ASN A C 1
ATOM 1182 O O . ASN A 1 157 ? -14.889 -0.349 27.105 1.00 47.00 157 ASN A O 1
ATOM 1186 N N . LYS A 1 158 ? -13.636 1.476 27.505 1.00 37.28 158 LYS A N 1
ATOM 1187 C CA . LYS A 1 158 ? -13.349 1.160 28.907 1.00 37.28 158 LYS A CA 1
ATOM 1188 C C . LYS A 1 158 ? -14.002 2.167 29.838 1.00 37.28 158 LYS A C 1
ATOM 1190 O O . LYS A 1 158 ? -13.947 3.367 29.495 1.00 37.28 158 LYS A O 1
#

InterPro domains:
  IPR056799 Aegyptin/gSG7 salivary protein-like, four-helix bundle [PF25001] (36-150)

Secondary structure (DSSP, 8-state):
-----------------------------S--------HHHHHHHHHHHHHHHH-GGG---HHHHHHHHHHHIIIIIHHHHHHHTT---GGGTGGGGTTHHHHHHHHHHHHHHHHHHHHTSTT--HHHHH--SHHHHHHHHHHHHHHHHHHHHHHTT-

Sequence (158 aa):
MIVVVLTKVAETTTNEATGEITTTAASEKPGECSGKHDRRSTCNKVNEMLNKNTDVHKIDNAFLRTFLDNNLQSHLRVPVADAIGFISNFSKIACCFTSMGPEVKKIVDEKLKSFTSCKSSKDSTDSKCSQDSSTGGQFDQITSKIKECVSSKAKGNK

Organism: Aedes aegypti (NCBI:txid7159)

pLDDT: mean 75.43, std 23.01, range [27.02, 96.56]

Radius of gyration: 24.12 Å; chains: 1; bounding box: 52×67×58 Å